Protein AF-A0A699Q0W0-F1 (afdb_monomer_lite)

Radius of gyration: 21.11 Å; chains: 1; bounding box: 35×46×50 Å

Foldseek 3Di:
DPVCVVVVDDDPPVDDDDDDPVDDDDDPCVDPVCVVCVVVDDPDDPPDDPDDPDDDDDDDDPPDDDDDDDDDDDDDD

Sequence (77 aa):
MDWLTEHHATIDCFLATIHDMTSEIPTIHDQPIVSEFPDVFPDELPGIPPVREVEFNIKLIPGAEPISKAPYRMAPS

InterPro domains:
  IPR032567 RTL1-related [PTHR15503] (1-77)

Organism: Tanacetum cinerariifolium (NCBI:txid118510)

pLDDT: mean 78.63, std 14.46, range [52.69, 96.5]

Secondary structure (DSSP, 8-state):
-TTTTTTT-----TT-----TTS----GGGSHHHHH-TTTS-SS--SSPPPPSS----PPPTT------PPPPPPP-

Structure (mmCIF, N/CA/C/O backbone):
data_AF-A0A699Q0W0-F1
#
_entry.id   AF-A0A699Q0W0-F1
#
loop_
_atom_site.group_PDB
_atom_site.id
_atom_site.type_symbol
_atom_site.label_atom_id
_atom_site.label_alt_id
_atom_site.label_comp_id
_atom_site.label_asym_id
_atom_site.label_entity_id
_atom_site.label_seq_id
_atom_site.pdbx_PDB_ins_code
_atom_site.Cartn_x
_atom_site.Cartn_y
_atom_site.Cartn_z
_atom_site.occupancy
_atom_site.B_iso_or_equiv
_atom_site.auth_seq_id
_atom_site.auth_comp_id
_atom_site.auth_asym_id
_atom_site.auth_atom_id
_atom_site.pdbx_PDB_model_num
ATOM 1 N N . MET A 1 1 ? 17.578 16.963 6.861 1.00 52.69 1 MET A N 1
ATOM 2 C CA . MET A 1 1 ? 18.638 16.091 6.321 1.00 52.69 1 MET A CA 1
ATOM 3 C C . MET A 1 1 ? 18.844 16.476 4.873 1.00 52.69 1 MET A C 1
ATOM 5 O O . MET A 1 1 ? 17.879 16.611 4.133 1.00 52.69 1 MET A O 1
ATOM 9 N N . ASP A 1 2 ? 20.082 16.737 4.507 1.00 56.94 2 ASP A N 1
ATOM 10 C CA . ASP A 1 2 ? 20.452 17.944 3.750 1.00 56.94 2 ASP A CA 1
ATOM 11 C C . ASP A 1 2 ? 20.325 17.758 2.227 1.00 56.94 2 ASP A C 1
ATOM 13 O O . ASP A 1 2 ? 20.525 18.685 1.452 1.00 56.94 2 ASP A O 1
ATOM 17 N N . TRP A 1 3 ? 19.916 16.556 1.820 1.00 60.50 3 TRP A N 1
ATOM 18 C CA . TRP A 1 3 ? 19.759 16.104 0.441 1.00 60.50 3 TRP A CA 1
ATOM 19 C C . TRP A 1 3 ? 18.470 16.601 -0.237 1.00 60.50 3 TRP A C 1
ATOM 21 O O . TRP A 1 3 ? 18.398 16.662 -1.461 1.00 60.50 3 TRP A O 1
ATOM 31 N N . LEU A 1 4 ? 17.441 16.971 0.536 1.00 56.84 4 LEU A N 1
ATOM 32 C CA . LEU A 1 4 ? 16.157 17.441 -0.012 1.00 56.84 4 LEU A CA 1
ATOM 33 C C . LEU A 1 4 ? 16.218 18.886 -0.529 1.00 56.84 4 LEU A C 1
ATOM 35 O O . LEU A 1 4 ? 15.485 19.246 -1.451 1.00 56.84 4 LEU A O 1
ATOM 39 N N . THR A 1 5 ? 17.114 19.705 0.024 1.00 58.72 5 THR A N 1
ATOM 40 C CA . THR A 1 5 ? 17.283 21.112 -0.369 1.00 58.72 5 THR A CA 1
ATOM 41 C C . THR A 1 5 ? 17.958 21.247 -1.742 1.00 58.72 5 THR A C 1
ATOM 43 O O . THR A 1 5 ? 17.706 22.213 -2.454 1.00 58.72 5 THR A O 1
ATOM 46 N N . GLU A 1 6 ? 18.764 20.262 -2.151 1.00 64.50 6 GLU A N 1
ATOM 47 C CA . GLU A 1 6 ? 19.498 20.258 -3.428 1.00 64.50 6 GLU A CA 1
ATOM 48 C C . GLU A 1 6 ? 18.603 19.944 -4.644 1.00 64.50 6 GLU A C 1
ATOM 50 O O . GLU A 1 6 ? 18.890 20.376 -5.758 1.00 64.50 6 GLU A O 1
ATOM 55 N N . HIS A 1 7 ? 17.468 19.265 -4.439 1.00 59.25 7 HIS A N 1
ATOM 56 C CA . HIS A 1 7 ? 16.555 18.854 -5.516 1.00 59.25 7 HIS A CA 1
ATOM 57 C C . HIS A 1 7 ? 15.230 19.625 -5.569 1.00 59.25 7 HIS A C 1
ATOM 59 O O . HIS A 1 7 ? 14.321 19.208 -6.284 1.00 59.25 7 HIS A O 1
ATOM 65 N N . HIS A 1 8 ? 15.102 20.738 -4.833 1.00 55.78 8 HIS A N 1
ATOM 66 C CA . HIS A 1 8 ? 13.856 21.520 -4.759 1.00 55.78 8 HIS A CA 1
ATOM 67 C C . HIS A 1 8 ? 12.625 20.640 -4.443 1.00 55.78 8 HIS A C 1
ATOM 69 O O . HIS A 1 8 ? 11.528 20.872 -4.950 1.00 55.78 8 HIS A O 1
ATOM 75 N N . ALA A 1 9 ? 12.801 19.599 -3.625 1.00 53.44 9 ALA A N 1
ATOM 76 C CA . ALA A 1 9 ? 11.717 18.701 -3.262 1.00 53.44 9 ALA A CA 1
ATOM 77 C C . ALA A 1 9 ? 10.987 19.268 -2.038 1.00 53.44 9 ALA A C 1
ATOM 79 O O . ALA A 1 9 ? 11.443 19.132 -0.902 1.00 53.44 9 ALA A O 1
ATOM 80 N N . THR A 1 10 ? 9.857 19.931 -2.271 1.00 56.66 10 THR A N 1
ATOM 81 C CA . THR A 1 10 ? 8.931 20.331 -1.208 1.00 56.66 10 THR A CA 1
ATOM 82 C C . THR A 1 10 ? 8.096 19.117 -0.826 1.00 56.66 10 THR A C 1
ATOM 84 O O . THR A 1 10 ? 7.357 18.584 -1.651 1.00 56.66 10 THR A O 1
ATOM 87 N N . ILE A 1 11 ? 8.235 18.644 0.414 1.00 60.97 11 ILE A N 1
ATOM 88 C CA . ILE A 1 11 ? 7.311 17.646 0.947 1.00 60.97 11 ILE A CA 1
ATOM 89 C C . ILE A 1 11 ? 6.097 18.406 1.478 1.00 60.97 11 ILE A C 1
ATOM 91 O O . ILE A 1 11 ? 6.162 19.001 2.553 1.00 60.97 11 ILE A O 1
ATOM 95 N N . ASP A 1 12 ? 4.994 18.375 0.735 1.00 54.00 12 ASP A N 1
ATOM 96 C CA . ASP A 1 12 ? 3.688 18.803 1.239 1.00 54.00 12 ASP A CA 1
ATOM 97 C C . ASP A 1 12 ? 3.159 17.737 2.212 1.00 54.00 12 ASP A C 1
ATOM 99 O O . ASP A 1 12 ? 2.278 16.929 1.910 1.00 54.00 12 ASP A O 1
ATOM 103 N N . CYS A 1 13 ? 3.754 17.697 3.406 1.00 53.97 13 CYS A N 1
ATOM 104 C CA . CYS A 1 13 ? 3.262 16.917 4.533 1.00 53.97 13 CYS A CA 1
ATOM 105 C C . CYS A 1 13 ? 1.980 17.577 5.054 1.00 53.97 13 CYS A C 1
ATOM 107 O O . CYS A 1 13 ? 2.036 18.412 5.955 1.00 53.97 13 CYS A O 1
ATOM 109 N N . PHE A 1 14 ? 0.818 17.191 4.528 1.00 59.84 14 PHE A N 1
ATOM 110 C CA . PHE A 1 14 ? -0.470 17.686 5.035 1.00 59.84 14 PHE A CA 1
ATOM 111 C C . PHE A 1 14 ? -0.769 17.280 6.490 1.00 59.84 14 PHE A C 1
ATOM 113 O O . PHE A 1 14 ? -1.708 17.801 7.080 1.00 59.84 14 PHE A O 1
ATOM 120 N N . LEU A 1 15 ? 0.041 16.406 7.098 1.00 58.91 15 LEU A N 1
ATOM 121 C CA . LEU A 1 15 ? -0.032 16.050 8.515 1.00 58.91 15 LEU A CA 1
ATOM 122 C C . LEU A 1 15 ? 1.385 15.901 9.091 1.00 58.91 15 LEU A C 1
ATOM 124 O O . LEU A 1 15 ? 1.907 14.798 9.230 1.00 58.91 15 LEU A O 1
ATOM 128 N N . ALA A 1 16 ? 2.039 17.020 9.399 1.00 57.09 16 ALA A N 1
ATOM 129 C CA . ALA A 1 16 ? 3.234 17.022 10.239 1.00 57.09 16 ALA A CA 1
ATOM 130 C C . ALA A 1 16 ? 2.819 17.311 11.690 1.00 57.09 16 ALA A C 1
ATOM 132 O O . ALA A 1 16 ? 2.429 18.430 12.016 1.00 57.09 16 ALA A O 1
ATOM 133 N N . THR A 1 17 ? 2.880 16.309 12.569 1.00 59.62 17 THR A N 1
ATOM 134 C CA . THR A 1 17 ? 2.635 16.495 14.007 1.00 59.62 17 THR A CA 1
ATOM 135 C C . THR A 1 17 ? 3.964 16.780 14.710 1.00 59.62 17 THR A C 1
ATOM 137 O O . THR A 1 17 ? 4.874 15.954 14.676 1.00 59.62 17 THR A O 1
ATOM 140 N N . ILE A 1 18 ? 4.099 17.956 15.332 1.00 65.88 18 ILE A N 1
ATOM 141 C CA . ILE A 1 18 ? 5.238 18.280 16.205 1.00 65.88 18 ILE A CA 1
ATOM 142 C C . ILE A 1 18 ? 4.946 17.660 17.572 1.00 65.88 18 ILE A C 1
ATOM 144 O O . ILE A 1 18 ? 3.989 18.058 18.230 1.00 65.88 18 ILE A O 1
ATOM 148 N N . HIS A 1 19 ? 5.749 16.680 17.983 1.00 58.22 19 HIS A N 1
ATOM 149 C CA . HIS A 1 19 ? 5.608 16.020 19.278 1.00 58.22 19 HIS A CA 1
ATOM 150 C C . HIS A 1 19 ? 6.624 16.580 20.280 1.00 58.22 19 HIS A C 1
ATOM 152 O O . HIS A 1 19 ? 7.831 16.535 20.031 1.00 58.22 19 HIS A O 1
ATOM 158 N N . ASP A 1 20 ? 6.143 17.085 21.415 1.00 57.38 20 ASP A N 1
ATOM 159 C CA . ASP A 1 20 ? 6.983 17.413 22.566 1.00 57.38 20 ASP A CA 1
ATOM 160 C C . ASP A 1 20 ? 7.430 16.102 23.234 1.00 57.38 20 ASP A C 1
ATOM 162 O O . ASP A 1 20 ? 6.615 15.304 23.684 1.00 57.38 20 ASP A O 1
ATOM 166 N N . MET A 1 21 ? 8.738 15.836 23.270 1.00 60.53 21 MET A N 1
ATOM 167 C CA . MET A 1 21 ? 9.295 14.593 23.828 1.00 60.53 21 MET A CA 1
ATOM 168 C C . MET A 1 21 ? 9.186 14.513 25.362 1.00 60.53 21 MET A C 1
ATOM 170 O O . MET A 1 21 ? 9.630 13.527 25.949 1.00 60.53 21 MET A O 1
ATOM 174 N N . THR A 1 22 ? 8.646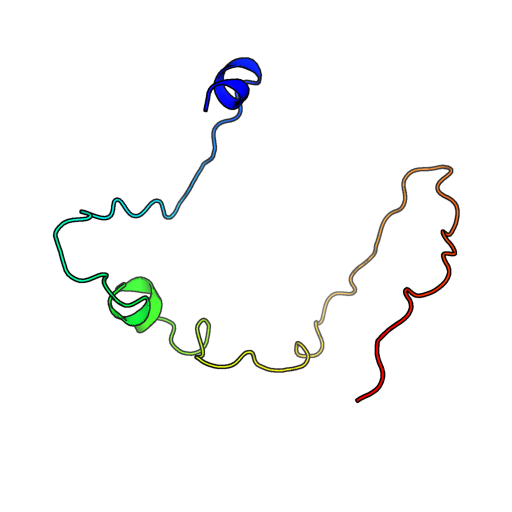 15.548 26.014 1.00 61.09 22 THR A N 1
ATOM 175 C CA . THR A 1 22 ? 8.507 15.627 27.475 1.00 61.09 22 THR A CA 1
ATOM 176 C C . THR A 1 22 ? 7.115 15.258 27.999 1.00 61.09 22 THR A C 1
ATOM 178 O O . THR A 1 22 ? 6.969 15.031 29.200 1.00 61.09 22 THR A O 1
ATOM 181 N N . SER A 1 23 ? 6.113 15.138 27.122 1.00 64.31 23 SER A N 1
ATOM 182 C CA . SER A 1 23 ? 4.751 14.693 27.446 1.00 64.31 23 SER A CA 1
ATOM 183 C C . SER A 1 23 ? 4.527 13.216 27.107 1.00 64.31 23 SER A C 1
ATOM 185 O O . SER A 1 23 ? 5.185 12.675 26.216 1.00 64.31 23 SER A O 1
ATOM 187 N N . GLU A 1 24 ? 3.590 12.564 27.808 1.00 69.81 24 GLU A N 1
ATOM 188 C CA . GLU A 1 24 ? 3.095 11.231 27.436 1.00 69.81 24 GLU A CA 1
ATOM 189 C C . GLU A 1 24 ? 2.731 11.214 25.947 1.00 69.81 24 GLU A C 1
ATOM 191 O O . GLU A 1 24 ? 2.081 12.142 25.467 1.00 69.81 24 GLU A O 1
ATOM 196 N N . ILE A 1 25 ? 3.195 10.194 25.216 1.00 69.69 25 ILE A N 1
ATOM 197 C CA . ILE A 1 25 ? 2.999 10.096 23.766 1.00 69.69 25 ILE A CA 1
ATOM 198 C C . ILE A 1 25 ? 1.494 9.955 23.501 1.00 69.69 25 ILE A C 1
ATOM 200 O O . ILE A 1 25 ? 0.935 8.924 23.888 1.00 69.69 25 ILE A O 1
ATOM 204 N N . PRO A 1 26 ? 0.836 10.941 22.857 1.00 71.00 26 PRO A N 1
ATOM 205 C CA . PRO A 1 26 ? -0.572 10.845 22.514 1.00 71.00 26 PRO A CA 1
ATOM 206 C C . PRO A 1 26 ? -0.795 9.611 21.652 1.00 71.00 26 PRO A C 1
ATOM 208 O O . PRO A 1 26 ? -0.027 9.327 20.724 1.00 71.00 26 PRO A O 1
ATOM 211 N N . THR A 1 27 ? -1.852 8.874 21.959 1.00 80.56 27 THR A N 1
ATOM 212 C CA . THR A 1 27 ? -2.283 7.773 21.112 1.00 80.56 27 THR A CA 1
ATOM 213 C C . THR A 1 27 ? -2.795 8.336 19.791 1.00 80.56 27 THR A C 1
ATOM 215 O O . THR A 1 27 ? -3.271 9.469 19.712 1.00 80.56 27 THR A O 1
ATOM 218 N N . ILE A 1 28 ? -2.720 7.548 18.720 1.00 79.31 28 ILE A N 1
ATOM 219 C CA . ILE A 1 28 ? -3.247 7.968 17.414 1.00 79.31 28 ILE A CA 1
ATOM 220 C C . ILE A 1 28 ? -4.745 8.320 17.488 1.00 79.31 28 ILE A C 1
ATOM 222 O O . ILE A 1 28 ? -5.209 9.203 16.775 1.00 79.31 28 ILE A O 1
ATOM 226 N N . HIS A 1 29 ? -5.480 7.702 18.417 1.00 80.62 29 HIS A N 1
ATOM 227 C CA . HIS A 1 29 ? -6.897 7.971 18.663 1.00 80.62 29 HIS A CA 1
ATOM 228 C C . HIS A 1 29 ? -7.166 9.338 19.313 1.00 80.62 29 HIS A C 1
ATOM 230 O O . HIS A 1 29 ? -8.294 9.821 19.246 1.00 80.62 29 HIS A O 1
ATOM 236 N N . ASP A 1 30 ? -6.148 9.991 19.886 1.00 83.88 30 ASP A N 1
ATOM 237 C CA . ASP A 1 30 ? -6.262 11.349 20.432 1.00 83.88 30 ASP A CA 1
ATOM 238 C C . ASP A 1 30 ? -6.260 12.419 19.326 1.00 83.88 30 ASP A C 1
ATOM 240 O O . ASP A 1 30 ? -6.534 13.595 19.580 1.00 83.88 30 ASP A O 1
ATOM 244 N N . GLN A 1 31 ? -5.964 12.034 18.078 1.00 85.25 31 GLN A N 1
ATOM 245 C CA . GLN A 1 31 ? -6.042 12.937 16.937 1.00 85.25 31 GLN A CA 1
ATOM 246 C C . GLN A 1 31 ? -7.511 13.134 16.516 1.00 85.25 31 GLN A C 1
ATOM 248 O O . GLN A 1 31 ? -8.176 12.156 16.167 1.00 85.25 31 GLN A O 1
ATOM 253 N N . PRO A 1 32 ? -8.018 14.383 16.444 1.00 86.00 32 PRO A N 1
ATOM 254 C CA . PRO A 1 32 ? -9.412 14.661 16.075 1.00 86.00 32 PRO A CA 1
ATOM 255 C C . PRO A 1 32 ? -9.829 14.046 14.735 1.00 86.00 32 PRO A C 1
ATOM 257 O O . PRO A 1 32 ? -10.938 13.557 14.581 1.00 86.00 32 PRO A O 1
ATOM 260 N N . ILE A 1 33 ? -8.907 13.997 13.773 1.00 86.44 33 ILE A N 1
ATOM 261 C CA . ILE A 1 33 ? -9.179 13.401 1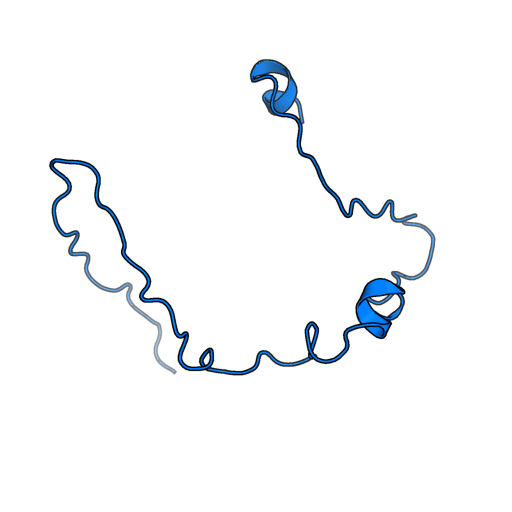2.465 1.00 86.44 33 ILE A CA 1
ATOM 262 C C . ILE A 1 33 ? -9.344 11.877 12.527 1.00 86.44 33 ILE A C 1
ATOM 264 O O . ILE A 1 33 ? -10.059 11.304 11.721 1.00 86.44 33 ILE A O 1
ATOM 268 N N . VAL A 1 34 ? -8.706 11.199 13.480 1.00 86.25 34 VAL A N 1
ATOM 269 C CA . VAL A 1 34 ? -8.818 9.741 13.626 1.00 86.25 34 VAL A CA 1
ATOM 270 C C . VAL A 1 34 ? -10.146 9.386 14.291 1.00 86.25 34 VAL A C 1
ATOM 272 O O . VAL A 1 34 ? -10.795 8.424 13.888 1.00 86.25 34 VAL A O 1
ATOM 275 N N . SER A 1 35 ? -10.598 10.197 15.254 1.00 86.25 35 SER A N 1
ATOM 276 C CA . SER A 1 35 ? -11.898 10.003 15.905 1.00 86.25 35 SER A CA 1
ATOM 277 C C . SER A 1 35 ? -13.093 10.327 14.998 1.00 86.25 35 SER A C 1
ATOM 279 O O . SER A 1 35 ? -14.159 9.739 15.176 1.00 86.25 35 SER A O 1
ATOM 281 N N . GLU A 1 36 ? -12.920 11.198 13.999 1.00 92.12 36 GLU A N 1
ATOM 282 C CA . GLU A 1 36 ? -13.931 11.475 12.967 1.00 92.12 36 GLU A CA 1
ATOM 283 C C . GLU A 1 36 ? -14.111 10.323 11.956 1.00 92.12 36 GLU A C 1
ATOM 285 O O . GLU A 1 36 ? -15.192 10.195 11.379 1.00 92.12 36 GLU A O 1
ATOM 290 N N . PHE A 1 37 ? -13.098 9.464 11.767 1.00 89.25 37 PHE A N 1
ATOM 291 C CA . PHE A 1 37 ? -13.092 8.382 10.767 1.00 89.25 37 PHE A CA 1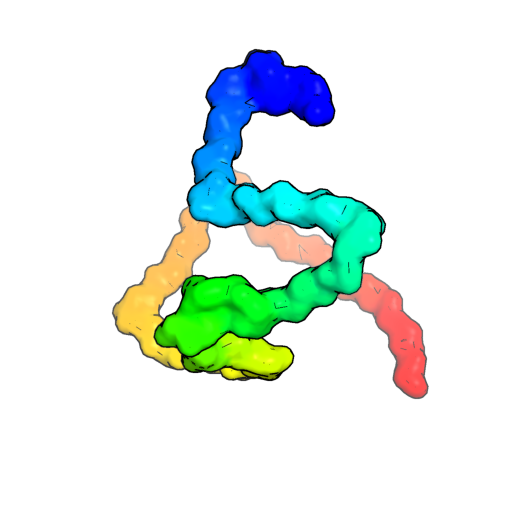
ATOM 292 C C . PHE A 1 37 ? -12.665 7.018 11.357 1.00 89.25 37 PHE A C 1
ATOM 294 O O . PHE A 1 37 ? -11.654 6.442 10.937 1.00 89.25 37 PHE A O 1
ATOM 301 N N . PRO A 1 38 ? -13.418 6.458 12.323 1.00 85.06 38 PRO A N 1
ATOM 302 C CA . PRO A 1 38 ? -13.042 5.216 13.008 1.00 85.06 38 PRO A CA 1
ATOM 303 C C . PRO A 1 38 ? -13.045 3.976 12.094 1.00 85.06 38 PRO A C 1
ATOM 305 O O . PRO A 1 38 ? -12.389 2.982 12.387 1.00 85.06 38 PRO A O 1
ATOM 308 N N . ASP A 1 39 ? -13.774 4.021 10.980 1.00 83.44 39 ASP A N 1
ATOM 309 C CA . ASP A 1 39 ? -13.839 2.976 9.956 1.00 83.44 39 ASP A CA 1
ATOM 310 C C . ASP A 1 39 ? -12.630 2.982 9.004 1.00 83.44 39 ASP A C 1
ATOM 312 O O . ASP A 1 39 ? -12.289 1.947 8.430 1.00 83.44 39 ASP A O 1
ATOM 316 N N . VAL A 1 40 ? -11.970 4.134 8.850 1.00 86.50 40 VAL A N 1
ATOM 317 C CA . VAL A 1 40 ? -10.759 4.299 8.027 1.00 86.50 40 VAL A CA 1
ATOM 318 C C . VAL A 1 40 ? -9.501 3.891 8.796 1.00 86.50 40 VAL A C 1
ATOM 320 O O . VAL A 1 40 ? -8.545 3.404 8.189 1.00 86.50 40 VAL A O 1
ATOM 323 N N . PHE A 1 41 ? -9.512 4.043 10.124 1.00 85.88 41 PHE A N 1
ATOM 324 C CA . PHE A 1 41 ? -8.398 3.712 11.019 1.00 85.88 41 PHE A CA 1
ATOM 325 C C . PHE A 1 41 ? -8.763 2.616 12.040 1.00 85.88 41 PHE A C 1
ATOM 327 O O . PHE A 1 41 ? -8.715 2.869 13.245 1.00 85.88 41 PHE A O 1
ATOM 334 N N . PRO A 1 42 ? -9.135 1.401 11.598 1.00 86.00 42 PRO A N 1
ATOM 335 C CA . PRO A 1 42 ? -9.409 0.303 12.515 1.00 86.00 42 PRO A CA 1
ATOM 336 C C . PRO A 1 42 ? -8.115 -0.227 13.150 1.00 86.00 42 PRO A C 1
ATOM 338 O O . PRO A 1 42 ? -7.054 -0.216 12.524 1.00 86.00 42 PRO A O 1
ATOM 341 N N . ASP A 1 43 ? -8.224 -0.767 14.367 1.00 85.62 43 ASP A N 1
ATOM 342 C CA . ASP A 1 43 ? -7.099 -1.401 15.076 1.00 85.62 43 ASP A CA 1
ATOM 343 C C . ASP A 1 43 ? -6.526 -2.605 14.302 1.00 85.62 43 ASP A C 1
ATOM 345 O O . ASP A 1 43 ? -5.331 -2.899 14.373 1.00 85.62 43 ASP A O 1
ATOM 349 N N . GLU A 1 44 ? -7.374 -3.286 13.522 1.00 87.75 44 GLU A N 1
ATOM 350 C CA . GLU A 1 44 ? -7.007 -4.387 12.632 1.00 87.75 44 GLU A CA 1
ATOM 351 C C . GLU A 1 44 ? -7.388 -4.071 11.180 1.00 87.75 44 GLU A C 1
ATOM 353 O O . GLU A 1 44 ? -8.486 -3.592 10.891 1.00 87.75 44 GLU A O 1
ATOM 358 N N . LEU A 1 45 ? -6.493 -4.378 10.234 1.00 84.75 45 LEU A N 1
ATOM 359 C CA . LEU A 1 45 ? -6.743 -4.111 8.818 1.00 84.75 45 LEU A CA 1
ATOM 360 C C . LEU A 1 45 ? -7.882 -4.992 8.272 1.00 84.75 45 LEU A C 1
ATOM 362 O O . LEU A 1 45 ? -7.871 -6.208 8.488 1.00 84.75 45 LEU A O 1
ATOM 366 N N . PRO A 1 46 ? -8.810 -4.426 7.476 1.00 75.62 46 PRO A N 1
ATOM 367 C CA . PRO A 1 46 ? -9.890 -5.176 6.850 1.00 75.62 46 PRO A CA 1
ATOM 368 C C . PRO A 1 46 ? -9.347 -6.019 5.687 1.00 75.62 46 PRO A C 1
ATOM 370 O O . PRO A 1 46 ? -9.445 -5.634 4.529 1.00 75.62 46 PRO A O 1
ATOM 373 N N . GLY A 1 47 ? -8.744 -7.165 6.012 1.00 83.88 47 GLY A N 1
ATOM 374 C CA . GLY A 1 47 ? -8.325 -8.244 5.112 1.00 83.88 47 GLY A CA 1
ATOM 375 C C . GLY A 1 47 ? -8.048 -7.867 3.648 1.00 83.88 47 GLY A C 1
ATOM 376 O O . GLY A 1 47 ? -7.183 -7.049 3.337 1.00 83.88 47 GLY A O 1
ATOM 377 N N . ILE A 1 48 ? -8.741 -8.547 2.732 1.00 83.62 48 ILE A N 1
ATOM 378 C CA . ILE A 1 48 ? -8.633 -8.293 1.293 1.00 83.62 48 ILE A CA 1
ATOM 379 C C . ILE A 1 48 ? -9.491 -7.068 0.959 1.00 83.62 48 ILE A C 1
ATOM 381 O O . ILE A 1 48 ? -10.666 -7.046 1.333 1.00 83.62 48 ILE A O 1
ATOM 385 N N . PRO A 1 49 ? -8.957 -6.081 0.216 1.00 78.38 49 PRO A N 1
ATOM 386 C CA . PRO A 1 49 ? -9.750 -4.950 -0.238 1.00 78.38 49 PRO A CA 1
ATOM 387 C C . PRO A 1 49 ? -11.009 -5.416 -0.985 1.00 78.38 49 PRO A C 1
ATOM 389 O O . PRO A 1 49 ? -10.940 -6.390 -1.741 1.00 78.38 49 PRO A O 1
ATOM 392 N N . PRO A 1 50 ? -12.147 -4.720 -0.834 1.00 79.75 50 PRO A N 1
ATOM 393 C CA . PRO A 1 50 ? -13.349 -5.038 -1.594 1.00 79.75 50 PRO A CA 1
ATOM 394 C C . PRO A 1 50 ? -13.072 -4.972 -3.099 1.00 79.75 50 PRO A C 1
ATOM 396 O O . PRO A 1 50 ? -12.141 -4.295 -3.549 1.00 79.75 50 PRO A O 1
ATOM 399 N N . VAL A 1 51 ? -13.901 -5.667 -3.883 1.00 83.69 51 VAL A N 1
ATOM 400 C CA . VAL A 1 51 ? -13.837 -5.607 -5.348 1.00 83.69 51 VAL A CA 1
ATOM 401 C C . VAL A 1 51 ? -13.950 -4.146 -5.767 1.00 83.69 51 VAL A C 1
ATOM 403 O O . VAL A 1 51 ? -14.950 -3.485 -5.498 1.00 83.69 51 VAL A O 1
ATOM 406 N N . ARG A 1 52 ? -12.892 -3.629 -6.388 1.00 82.62 52 ARG A N 1
ATOM 407 C CA . ARG A 1 52 ? -12.859 -2.258 -6.891 1.00 82.62 52 ARG A CA 1
ATOM 408 C C . ARG A 1 52 ? -13.507 -2.242 -8.272 1.00 82.62 52 ARG A C 1
ATOM 410 O O . ARG A 1 52 ? -13.250 -3.130 -9.077 1.00 82.62 52 ARG A O 1
ATOM 417 N N . GLU A 1 53 ? -14.303 -1.216 -8.557 1.00 84.44 53 GLU A N 1
ATOM 418 C CA . GLU A 1 53 ? -14.929 -1.026 -9.878 1.00 84.44 53 GLU A CA 1
ATOM 419 C C . GLU A 1 53 ? -13.901 -0.740 -10.985 1.00 84.44 53 GLU A 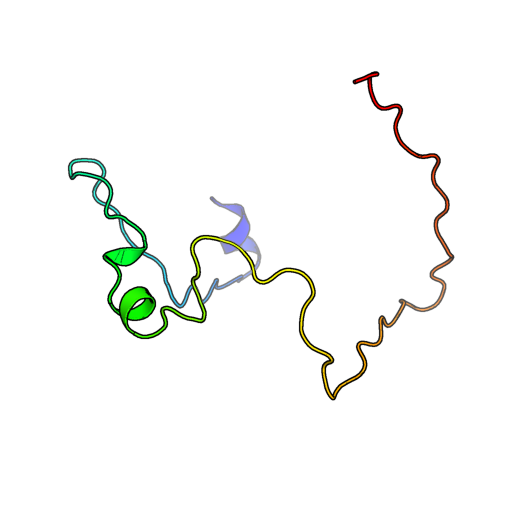C 1
ATOM 421 O O . GLU A 1 53 ? -14.191 -0.891 -12.169 1.00 84.44 53 GLU A O 1
ATOM 426 N N . VAL A 1 54 ? -12.689 -0.332 -10.598 1.00 84.00 54 VAL A N 1
ATOM 427 C CA . VAL A 1 54 ? -11.600 0.015 -11.511 1.00 84.00 54 VAL A CA 1
ATOM 428 C C . VAL A 1 54 ? -10.514 -1.052 -11.470 1.00 84.00 54 VAL A C 1
ATOM 430 O O . VAL A 1 54 ? -10.009 -1.416 -10.406 1.00 84.00 54 VAL A O 1
ATOM 433 N N . GLU A 1 55 ? -10.116 -1.506 -12.655 1.00 86.31 55 GLU A N 1
ATOM 434 C CA . GLU A 1 55 ? -9.017 -2.445 -12.840 1.00 86.31 55 GLU A CA 1
ATOM 435 C C . GLU A 1 55 ? -7.654 -1.742 -12.725 1.00 86.31 55 GLU A C 1
ATOM 437 O O . GLU A 1 55 ? -7.371 -0.744 -13.399 1.00 86.31 55 GLU A O 1
ATOM 442 N N . PHE A 1 56 ? -6.779 -2.280 -11.874 1.00 82.06 56 PHE A N 1
ATOM 443 C CA . PHE A 1 56 ? -5.419 -1.772 -11.701 1.00 82.06 56 PHE A CA 1
ATOM 444 C C . PHE A 1 56 ? -4.521 -2.334 -12.798 1.00 82.06 56 PHE A C 1
ATOM 446 O O . PHE A 1 56 ? -4.282 -3.535 -12.865 1.00 82.06 56 PHE A O 1
ATOM 453 N N . ASN A 1 57 ? -3.988 -1.446 -13.635 1.00 89.69 57 ASN A N 1
ATOM 454 C CA . ASN A 1 57 ? -3.080 -1.806 -14.717 1.00 89.69 57 ASN A CA 1
ATOM 455 C C . ASN A 1 57 ? -1.642 -1.411 -14.356 1.00 89.69 57 ASN A C 1
ATOM 457 O O . ASN A 1 57 ? -1.358 -0.233 -14.133 1.00 89.69 57 ASN A O 1
ATOM 461 N N . ILE A 1 58 ? -0.721 -2.378 -14.340 1.00 91.56 58 ILE A N 1
ATOM 462 C CA . ILE A 1 58 ? 0.713 -2.110 -14.162 1.00 91.56 58 ILE A CA 1
ATOM 463 C C . ILE A 1 58 ? 1.327 -1.867 -15.540 1.00 91.56 58 ILE A C 1
ATOM 465 O O . ILE A 1 58 ? 1.485 -2.789 -16.339 1.00 91.56 58 ILE A O 1
ATOM 469 N N . LYS A 1 59 ? 1.679 -0.612 -15.826 1.00 94.25 59 LYS A N 1
ATOM 470 C CA . LYS A 1 59 ? 2.389 -0.251 -17.057 1.00 94.25 59 LYS A CA 1
ATOM 471 C C . LYS A 1 59 ? 3.879 -0.491 -16.869 1.00 94.25 59 LYS A C 1
ATOM 473 O O . LYS A 1 59 ? 4.502 0.113 -16.000 1.00 94.25 59 LYS A O 1
ATOM 478 N N . LEU A 1 60 ? 4.441 -1.357 -17.701 1.00 94.44 60 LEU A N 1
ATOM 479 C CA . LEU A 1 60 ? 5.879 -1.574 -17.744 1.00 94.44 60 LEU A CA 1
ATOM 480 C C . LEU A 1 60 ? 6.548 -0.512 -18.617 1.00 94.44 60 LEU A C 1
ATOM 482 O O . LEU A 1 60 ? 5.972 -0.044 -19.602 1.00 94.44 60 LEU A O 1
ATOM 486 N N . ILE A 1 61 ? 7.782 -0.152 -18.270 1.00 95.88 61 ILE A N 1
ATOM 487 C CA . ILE A 1 61 ? 8.630 0.609 -19.187 1.00 95.88 61 ILE A CA 1
ATOM 488 C C . ILE A 1 61 ? 8.919 -0.248 -20.434 1.00 95.88 61 ILE A C 1
ATOM 490 O O . ILE A 1 61 ? 9.045 -1.472 -20.312 1.00 95.88 61 ILE A O 1
ATOM 494 N N . PRO A 1 62 ? 9.025 0.349 -21.634 1.00 96.50 62 PRO A N 1
ATOM 495 C CA . PRO A 1 62 ? 9.385 -0.398 -22.834 1.00 96.50 62 PRO A CA 1
ATOM 496 C C . PRO A 1 62 ? 10.696 -1.172 -22.636 1.00 96.50 62 PRO A C 1
ATOM 498 O O . PRO A 1 62 ? 11.685 -0.606 -22.176 1.00 96.50 62 PRO A O 1
ATOM 501 N N . GLY A 1 63 ? 10.693 -2.462 -22.979 1.00 95.38 63 GLY A N 1
ATOM 502 C CA . GLY A 1 63 ? 11.858 -3.342 -22.825 1.00 95.38 63 GLY A CA 1
ATOM 503 C C . GLY A 1 63 ? 12.020 -3.982 -21.442 1.00 95.38 63 GLY A C 1
ATOM 504 O O . GLY A 1 63 ? 13.001 -4.684 -21.227 1.00 95.38 63 GLY A O 1
ATOM 505 N N . ALA A 1 64 ? 11.085 -3.777 -20.507 1.00 95.19 64 ALA A N 1
ATOM 506 C CA . ALA A 1 64 ? 11.073 -4.539 -19.262 1.00 95.19 64 ALA A CA 1
ATOM 507 C C . ALA A 1 64 ? 10.769 -6.022 -19.527 1.00 95.19 64 ALA A C 1
ATOM 509 O O . ALA A 1 64 ? 9.790 -6.358 -20.195 1.00 95.19 64 ALA A O 1
ATOM 510 N N . GLU A 1 65 ? 11.581 -6.900 -18.946 1.00 95.50 65 GLU A N 1
ATOM 511 C CA . GLU A 1 65 ? 11.408 -8.350 -19.013 1.00 95.50 65 GLU A CA 1
ATOM 512 C C . GLU A 1 65 ? 10.925 -8.907 -17.662 1.00 95.50 65 GLU A C 1
ATOM 514 O O . GLU A 1 65 ? 11.206 -8.316 -16.612 1.00 95.50 65 GLU A O 1
ATOM 519 N N . PRO A 1 66 ? 10.202 -10.042 -17.644 1.00 94.69 66 PRO A N 1
ATOM 520 C CA . PRO A 1 66 ? 9.810 -10.695 -16.400 1.00 94.69 66 PRO A CA 1
ATOM 521 C C . PRO A 1 66 ? 11.023 -11.081 -15.548 1.00 94.69 66 PRO A C 1
ATOM 523 O O . PRO A 1 66 ? 11.986 -11.671 -16.036 1.00 94.69 66 PRO A O 1
ATOM 526 N N . ILE A 1 67 ? 10.949 -10.808 -14.246 1.00 93.62 67 ILE A N 1
ATOM 527 C CA . ILE A 1 67 ? 11.993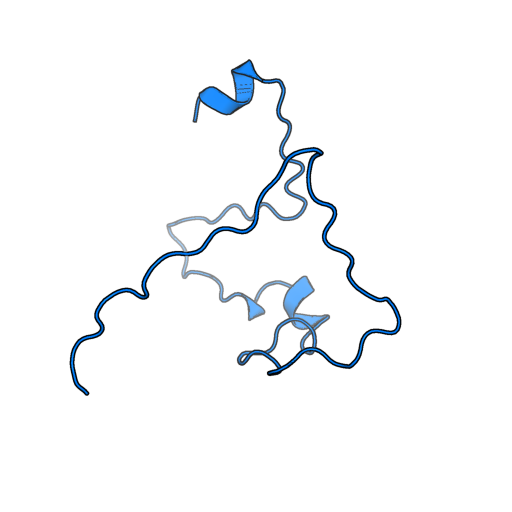 -11.190 -13.292 1.00 93.62 67 ILE A CA 1
ATOM 528 C C . ILE A 1 67 ? 11.597 -12.508 -12.629 1.00 93.62 67 ILE A C 1
ATOM 530 O O . ILE A 1 67 ? 10.501 -12.636 -12.086 1.00 93.62 67 ILE A O 1
ATOM 534 N N . SER A 1 68 ? 12.518 -13.472 -12.622 1.00 96.19 68 SER A N 1
ATOM 535 C CA . SER A 1 68 ? 12.387 -14.722 -11.873 1.00 96.19 68 SER A CA 1
ATOM 536 C C . SER A 1 68 ? 13.546 -14.853 -10.891 1.00 96.19 68 SER A C 1
ATOM 538 O O . SER A 1 68 ? 14.713 -14.832 -11.283 1.00 96.19 68 SER A O 1
ATOM 540 N N . LYS A 1 69 ? 13.232 -14.961 -9.598 1.00 95.81 69 LYS A N 1
ATOM 541 C CA . LYS A 1 69 ? 14.212 -15.129 -8.521 1.00 95.81 69 LYS A CA 1
ATOM 542 C C . LYS A 1 69 ? 13.759 -16.259 -7.606 1.00 95.81 69 LYS A C 1
ATOM 544 O O . LYS A 1 69 ? 12.581 -16.346 -7.270 1.00 95.81 69 LYS A O 1
ATOM 549 N N . ALA A 1 70 ? 14.695 -17.112 -7.196 1.00 96.06 70 ALA A N 1
ATOM 550 C CA . ALA A 1 70 ? 14.400 -18.176 -6.244 1.00 96.06 70 ALA A CA 1
ATOM 551 C C . ALA A 1 70 ? 13.896 -17.588 -4.906 1.00 96.06 70 ALA A C 1
ATOM 553 O O . ALA A 1 70 ? 14.447 -16.576 -4.454 1.00 96.06 70 ALA A O 1
ATOM 554 N N . PRO A 1 71 ? 12.893 -18.207 -4.255 1.00 95.56 71 PRO A N 1
ATOM 555 C CA . PRO A 1 71 ? 12.468 -17.810 -2.918 1.00 95.56 71 PRO A CA 1
ATOM 556 C C . PRO A 1 71 ? 13.624 -17.882 -1.916 1.00 95.56 71 PRO A C 1
ATOM 558 O O . PRO A 1 71 ? 14.502 -18.743 -2.012 1.00 95.56 71 PRO A O 1
ATOM 561 N N . TYR A 1 72 ? 13.610 -16.996 -0.923 1.00 96.31 72 TYR A N 1
ATOM 562 C CA . TYR A 1 72 ? 14.540 -17.091 0.198 1.00 96.31 72 TYR A CA 1
ATOM 563 C C . TYR A 1 72 ? 14.247 -18.344 1.034 1.00 96.31 72 TYR A C 1
ATOM 565 O O . TYR A 1 72 ? 13.101 -18.777 1.157 1.00 96.31 72 TYR A O 1
ATOM 573 N N . ARG A 1 73 ? 15.292 -18.936 1.624 1.00 95.19 73 ARG A N 1
ATOM 574 C CA . ARG A 1 73 ? 15.132 -20.062 2.552 1.00 95.19 73 ARG A CA 1
ATOM 575 C C . ARG A 1 73 ? 14.515 -19.553 3.853 1.00 95.19 73 ARG A C 1
ATOM 577 O O . ARG A 1 73 ? 15.111 -18.708 4.513 1.00 95.19 73 ARG A O 1
ATOM 584 N N . MET A 1 74 ? 13.362 -20.099 4.222 1.00 95.38 74 MET A N 1
ATOM 585 C CA . MET A 1 74 ? 12.741 -19.879 5.529 1.00 95.38 74 MET A CA 1
ATOM 586 C C . MET A 1 74 ? 13.263 -20.918 6.531 1.00 95.38 74 MET A C 1
ATOM 588 O O . MET A 1 74 ? 13.593 -22.043 6.145 1.00 95.38 74 MET A O 1
ATOM 592 N N . ALA A 1 75 ? 13.358 -20.547 7.808 1.00 91.88 75 ALA A N 1
ATOM 593 C CA . ALA A 1 75 ? 13.602 -21.512 8.878 1.00 91.88 75 ALA A CA 1
ATOM 594 C C . ALA A 1 75 ? 12.354 -22.400 9.094 1.00 91.88 75 ALA A C 1
ATOM 596 O O . ALA A 1 75 ? 11.246 -21.955 8.786 1.00 91.88 75 ALA A O 1
ATOM 597 N N . PRO A 1 76 ? 12.507 -23.637 9.600 1.00 90.56 76 PRO A N 1
ATOM 598 C CA . PRO A 1 76 ? 11.372 -24.464 10.012 1.00 90.56 76 PRO A CA 1
ATOM 599 C C . PRO A 1 76 ? 10.569 -23.806 11.146 1.00 90.56 76 PRO A C 1
ATOM 601 O O . PRO A 1 76 ? 11.138 -23.051 11.934 1.00 90.56 76 PRO A O 1
ATOM 604 N N . SER A 1 77 ? 9.272 -24.122 11.216 1.00 81.94 77 SE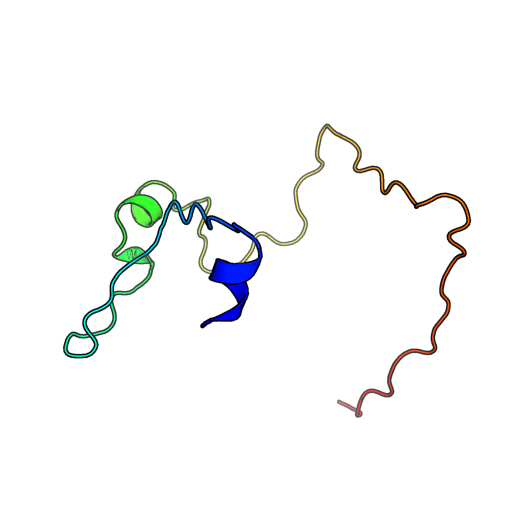R A N 1
ATOM 605 C CA . SER A 1 77 ? 8.361 -23.763 12.315 1.00 81.94 77 SER A CA 1
ATOM 606 C C . SER A 1 77 ? 8.583 -24.609 13.561 1.00 81.94 77 SER A C 1
ATOM 608 O O . SER A 1 77 ? 8.750 -25.838 13.370 1.00 81.94 77 SER A O 1
#